Protein AF-A0ABC8TL20-F1 (afdb_monomer)

InterPro domains:
  IPR013566 Mitochondrial Rho GTPase 1/3, EF hand associated, type-1 [PF08355] (21-89)
  IPR027417 P-loop containing nucleoside triphosphate hydrolase [SSF52540] (91-142)
  IPR052266 Mitochondrial Rho GTPase/EF-hand domain-containing protein [PTHR46819] (20-135)

Solvent-accessible surface area (backbone atoms only — not comparable to full-atom values): 9288 Å² total; per-residue (Å²): 105,73,72,54,54,52,53,48,72,66,62,70,76,93,61,89,63,68,56,96,46,66,45,87,70,42,57,74,17,41,28,56,40,98,85,70,46,69,33,75,62,16,50,55,25,49,54,51,50,39,41,71,77,38,51,65,63,40,42,54,53,40,53,72,76,59,55,88,63,65,67,76,75,76,59,82,87,74,79,66,66,71,58,27,63,74,67,74,52,74,96,70,51,67,47,82,44,77,64,84,76,64,89,91,69,47,64,67,50,55,50,34,50,67,42,73,42,78,82,69,94,73,86,73,84,82,87,64,79,47,45,31,24,31,77,42,86,46,97,95,45,90,54,31,38,41,37,41,36,83

pLDDT: mean 78.32, std 16.37, range [30.52, 91.5]

Mean predicted aligned error: 8.99 Å

Organism: NCBI:txid185542

Nearest PDB structures (foldseek):
  4phg-assembly1_A  TM=8.791E-01  e=4.937E-02  Saccharomyces cerevisiae S288C
  3bfk-assembly2_B  TM=8.638E-01  e=4.330E-02  Plasmodium falciparum 3D7
  3e5h-assembly1_A  TM=8.795E-01  e=7.815E-02  Homo sapiens
  8p3h-assembly1_B  TM=6.262E-01  e=1.237E-01  Homo sapiens
  7opr-assembly1_B  TM=6.535E-01  e=4.906E-01  Homo sapiens

Secondary structure (DSSP, 8-state):
-HHHHHHHHTSSSSS----TTSSTTTTTTS-B-TTSSBPHHHHHHHHHHHHHH-HHHHHHHHHHTT--S-GGGS--PPPPHHHHHHHT----SEEEEE----TTSSHHHHHHHHTTPPP-SS-----S--EEEEEEEETTEEEEEEEEE-

Sequence (150 aa):
MACECFSSVFFIDGDLLLLPWSEAPYKDAAEKTALGGLSLNGFLSEWTLMTLLDPIHSVENLIYIGYAGDPSSAIRVTRRRRLDRKKRQSDRNVFHCFVFGPKEAGKSALLNSFIGRPFSDVYDSTTEDRYTVNVVDQPGVSALWTLITW

Foldseek 3Di:
DVLVVVVVVCVPDPDDPPDPQVDPPRVPAAAADPVRHADPQRVVQSLVVCCVPPVPVSLVVCVVVPVPDDSVVVDDDADDPVVCVVVVHGPDQEEEEEDDDDPPPCPVVVLCVQNPHDDDPDDDDCPDKYWYWGWDDDVPDDTRIYIYID

Radius of gyration: 16.99 Å; Cα contacts (8 Å, |Δi|>4): 160; chains: 1; bounding box: 43×39×47 Å

Structure (mmCIF, N/CA/C/O backbone):
data_AF-A0ABC8TL20-F1
#
_entry.id   AF-A0ABC8TL20-F1
#
loop_
_atom_site.group_PDB
_atom_site.id
_atom_site.type_symbol
_atom_site.label_atom_id
_atom_site.label_alt_id
_atom_site.label_comp_id
_atom_site.label_asym_id
_atom_site.label_entity_id
_atom_site.label_seq_id
_atom_site.pdbx_PDB_ins_code
_atom_site.Cartn_x
_atom_site.Cartn_y
_atom_site.Cartn_z
_atom_site.occupancy
_atom_site.B_iso_or_equiv
_atom_site.auth_seq_id
_atom_site.auth_comp_id
_atom_site.auth_asym_id
_atom_site.auth_atom_id
_atom_site.pdbx_PDB_model_num
ATOM 1 N N . MET A 1 1 ? 16.503 4.717 13.998 1.00 30.52 1 MET A N 1
ATOM 2 C CA . MET A 1 1 ? 16.087 4.280 15.349 1.00 30.52 1 MET A CA 1
ATOM 3 C C . MET A 1 1 ? 14.790 3.466 15.366 1.00 30.52 1 MET A C 1
ATOM 5 O O . MET A 1 1 ? 14.896 2.283 15.629 1.00 30.52 1 MET A O 1
ATOM 9 N N . ALA A 1 2 ? 13.595 3.985 15.031 1.00 30.59 2 ALA A N 1
ATOM 10 C CA . ALA A 1 2 ? 12.373 3.150 15.032 1.00 30.59 2 ALA A CA 1
ATOM 11 C C . ALA A 1 2 ? 12.395 2.016 13.977 1.00 30.59 2 ALA A C 1
ATOM 13 O O . ALA A 1 2 ? 12.134 0.870 14.321 1.00 30.59 2 ALA A O 1
ATOM 14 N N . CYS A 1 3 ? 12.801 2.298 12.729 1.00 36.44 3 CYS A N 1
ATOM 15 C CA . CYS A 1 3 ? 12.969 1.264 11.691 1.00 36.44 3 CYS A CA 1
ATOM 16 C C . CYS A 1 3 ? 14.031 0.207 12.049 1.00 36.44 3 CYS A C 1
ATOM 18 O O . CYS A 1 3 ? 13.870 -0.960 11.713 1.00 36.44 3 CYS A O 1
ATOM 20 N N . GLU A 1 4 ? 15.093 0.601 12.757 1.00 34.00 4 GLU A N 1
ATOM 21 C CA . GLU A 1 4 ? 16.157 -0.318 13.188 1.00 34.00 4 GLU A CA 1
ATOM 22 C C . GLU A 1 4 ? 15.706 -1.188 14.364 1.00 34.00 4 GLU A C 1
ATOM 24 O O . GLU A 1 4 ? 15.924 -2.392 14.318 1.00 34.00 4 GLU A O 1
ATOM 29 N N . CYS A 1 5 ? 15.000 -0.626 15.356 1.00 38.41 5 CYS A N 1
ATOM 30 C CA . CYS A 1 5 ? 14.407 -1.410 16.444 1.00 38.41 5 CYS A CA 1
ATOM 31 C C . CYS A 1 5 ? 13.386 -2.433 15.925 1.00 38.41 5 CYS A C 1
ATOM 33 O O . CYS A 1 5 ? 13.343 -3.548 16.432 1.00 38.41 5 CYS A O 1
ATOM 35 N N . PHE A 1 6 ? 12.598 -2.094 14.897 1.00 42.84 6 PHE A N 1
ATOM 36 C CA . PHE A 1 6 ? 11.698 -3.057 14.255 1.00 42.84 6 PHE A CA 1
ATOM 37 C C . PHE A 1 6 ? 12.465 -4.141 13.500 1.00 42.84 6 PHE A C 1
ATOM 39 O O . PHE A 1 6 ? 12.121 -5.311 13.630 1.00 42.84 6 PHE A O 1
ATOM 46 N N . SER A 1 7 ? 13.548 -3.788 12.796 1.00 42.66 7 SER A N 1
ATOM 47 C CA . SER A 1 7 ? 14.446 -4.793 12.219 1.00 42.66 7 SER A CA 1
ATOM 48 C C . SER A 1 7 ? 14.972 -5.744 13.288 1.00 42.66 7 SER A C 1
ATOM 50 O O . SER A 1 7 ? 15.073 -6.924 12.998 1.00 42.66 7 SER A O 1
ATOM 52 N N . SER A 1 8 ? 15.271 -5.261 14.501 1.00 39.62 8 SER A N 1
ATOM 53 C CA . SER A 1 8 ? 15.724 -6.090 15.624 1.00 39.62 8 SER A CA 1
ATOM 54 C C . SER A 1 8 ? 14.627 -7.004 16.174 1.00 39.62 8 SER A C 1
ATOM 56 O O . SER A 1 8 ? 14.911 -8.162 16.427 1.00 39.62 8 SER A O 1
ATOM 58 N N . VAL A 1 9 ? 13.379 -6.543 16.314 1.00 44.38 9 VAL A N 1
ATOM 59 C CA . VAL A 1 9 ? 12.258 -7.380 16.806 1.00 44.38 9 VAL A CA 1
ATOM 60 C C . VAL A 1 9 ? 11.975 -8.570 15.877 1.00 44.38 9 VAL A C 1
ATOM 62 O O . VAL A 1 9 ? 11.607 -9.636 16.353 1.00 44.38 9 VAL A O 1
ATOM 65 N N . PHE A 1 10 ? 12.221 -8.421 14.572 1.00 45.84 10 PHE A N 1
ATOM 66 C CA . PHE A 1 10 ? 12.112 -9.502 13.584 1.00 45.84 10 PHE A CA 1
ATOM 67 C C . PHE A 1 10 ? 13.432 -10.273 13.339 1.00 45.84 10 PHE A C 1
ATOM 69 O O . PHE A 1 10 ? 13.463 -11.151 12.483 1.00 45.84 10 PHE A O 1
ATOM 76 N N . PHE A 1 11 ? 14.521 -9.956 14.056 1.00 38.56 11 PHE A N 1
ATOM 77 C CA . PHE A 1 11 ? 15.843 -10.607 13.934 1.00 38.56 11 PHE A CA 1
ATOM 78 C C . PHE A 1 11 ? 16.265 -11.417 15.169 1.00 38.56 11 PHE A C 1
ATOM 80 O O . PHE A 1 11 ? 17.399 -11.898 15.229 1.00 38.56 11 PHE A O 1
ATOM 87 N N . ILE A 1 12 ? 15.405 -11.533 16.179 1.00 38.44 12 ILE A N 1
ATOM 88 C CA . ILE A 1 12 ? 15.747 -12.201 17.435 1.00 38.44 12 ILE A CA 1
ATOM 89 C C . ILE A 1 12 ? 15.398 -13.691 17.291 1.00 38.44 12 ILE A C 1
ATOM 91 O O . ILE A 1 12 ? 14.249 -14.039 17.050 1.00 38.44 12 ILE A O 1
ATOM 95 N N . ASP A 1 13 ? 16.426 -14.532 17.433 1.00 35.38 13 ASP A N 1
ATOM 96 C CA . ASP A 1 13 ? 16.375 -15.982 17.690 1.00 35.38 13 ASP A CA 1
ATOM 97 C C . ASP A 1 13 ? 16.446 -16.991 16.534 1.00 35.38 13 ASP A C 1
ATOM 99 O O . ASP A 1 13 ? 16.004 -18.118 16.702 1.00 35.38 13 ASP A O 1
ATOM 103 N N . GLY A 1 14 ? 17.113 -16.685 15.413 1.00 42.84 14 GLY A N 1
ATOM 104 C CA . GLY A 1 14 ? 17.691 -17.725 14.531 1.00 42.84 14 GLY A CA 1
ATOM 105 C C . GLY A 1 14 ? 16.715 -18.692 13.833 1.00 42.84 14 GLY A C 1
ATOM 106 O O . GLY A 1 14 ? 17.149 -19.471 12.987 1.00 42.84 14 GLY A O 1
ATOM 107 N N . ASP A 1 15 ? 15.422 -18.588 14.118 1.00 41.25 15 ASP A N 1
ATOM 108 C CA . ASP A 1 15 ? 14.321 -19.246 13.442 1.00 41.25 15 ASP A CA 1
ATOM 109 C C . ASP A 1 15 ? 13.646 -18.222 12.524 1.00 41.25 15 ASP A C 1
ATOM 111 O O . ASP A 1 15 ? 13.320 -17.104 12.923 1.00 41.25 15 ASP A O 1
ATOM 115 N N . LEU A 1 16 ? 13.476 -18.603 11.258 1.00 43.72 16 LEU A N 1
ATOM 116 C CA . LEU A 1 16 ? 12.815 -17.836 10.202 1.00 43.72 16 LEU A CA 1
ATOM 117 C C . LEU A 1 16 ? 11.360 -17.502 10.574 1.00 43.72 16 LEU A C 1
ATOM 119 O O . LEU A 1 16 ? 10.417 -18.117 10.079 1.00 43.72 16 LEU A O 1
ATOM 123 N N . LEU A 1 17 ? 11.152 -16.462 11.372 1.00 46.19 17 LEU A N 1
ATOM 124 C CA . LEU A 1 17 ? 9.934 -15.676 11.278 1.00 46.19 17 LEU A CA 1
ATOM 125 C C . LEU A 1 17 ? 10.101 -14.775 10.064 1.00 46.19 17 LEU A C 1
ATOM 127 O O . LEU A 1 17 ? 10.618 -13.662 10.135 1.00 46.19 17 LEU A O 1
ATOM 131 N N . LEU A 1 18 ? 9.730 -15.345 8.917 1.00 53.00 18 LEU A N 1
ATOM 132 C CA . LEU A 1 18 ? 9.548 -14.636 7.662 1.00 53.00 18 LEU A CA 1
ATOM 133 C C . LEU A 1 18 ? 8.844 -13.316 7.973 1.00 53.00 18 LEU A C 1
ATOM 135 O O . LEU A 1 18 ? 7.700 -13.316 8.425 1.00 53.00 18 LEU A O 1
ATOM 139 N N . LEU A 1 19 ? 9.540 -12.196 7.753 1.00 65.50 19 LEU A N 1
ATOM 140 C CA . LEU A 1 19 ? 8.915 -10.878 7.720 1.00 65.50 19 LEU A CA 1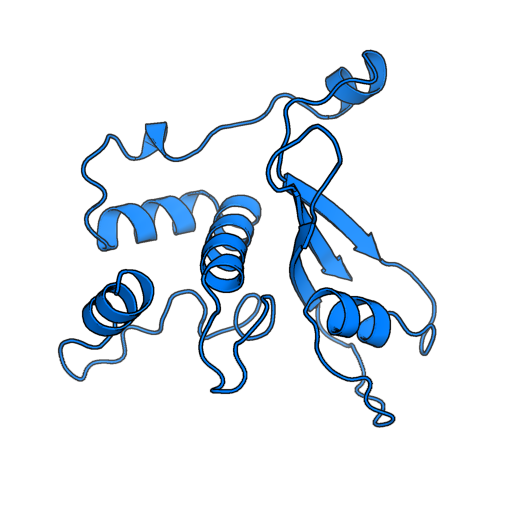
ATOM 141 C C . LEU A 1 19 ? 7.590 -11.020 6.955 1.00 65.50 19 LEU A C 1
ATOM 143 O O . LEU A 1 19 ? 7.609 -11.645 5.884 1.00 65.50 19 LEU A O 1
ATOM 147 N N . PRO A 1 20 ? 6.470 -10.448 7.436 1.00 80.19 20 PRO A N 1
ATOM 148 C CA . PRO A 1 20 ? 5.167 -10.607 6.779 1.00 80.19 20 PRO A CA 1
ATOM 149 C C . PRO A 1 20 ? 5.192 -10.156 5.308 1.00 80.19 20 PRO A C 1
ATOM 151 O O . PRO A 1 20 ? 4.327 -10.519 4.519 1.00 80.19 20 PRO A O 1
ATOM 154 N N . TRP A 1 21 ? 6.229 -9.404 4.927 1.00 86.69 21 TRP A N 1
ATOM 155 C CA . TRP A 1 21 ? 6.453 -8.849 3.599 1.00 86.69 21 TRP A CA 1
ATOM 156 C C . TRP A 1 21 ? 7.597 -9.501 2.805 1.00 86.69 21 TRP A C 1
ATOM 158 O O . TRP A 1 21 ? 8.107 -8.912 1.855 1.00 86.69 21 TRP A O 1
ATOM 168 N N . SER A 1 22 ? 8.058 -10.685 3.207 1.00 82.19 22 SER A N 1
ATOM 169 C CA . SER A 1 22 ? 9.149 -11.402 2.523 1.00 82.19 22 SER A CA 1
ATOM 170 C C . SER A 1 22 ? 8.733 -12.012 1.181 1.00 82.19 22 SER A C 1
ATOM 172 O O . SER A 1 22 ? 9.570 -12.157 0.288 1.00 82.19 22 SER A O 1
ATOM 174 N N . GLU A 1 23 ? 7.442 -12.297 1.019 1.00 84.62 23 GLU A N 1
ATOM 175 C CA . GLU A 1 23 ? 6.863 -12.932 -0.163 1.00 84.62 23 GLU A CA 1
ATOM 176 C C . GLU A 1 23 ? 5.947 -11.984 -0.948 1.00 84.62 23 GLU A C 1
ATOM 178 O O . GLU A 1 23 ? 5.603 -10.881 -0.504 1.00 84.62 23 GLU A O 1
ATOM 183 N N . ALA A 1 24 ? 5.562 -12.404 -2.156 1.00 82.62 24 ALA A N 1
ATOM 184 C CA . ALA A 1 24 ? 4.523 -11.720 -2.919 1.00 82.62 24 ALA A CA 1
ATOM 185 C C . ALA A 1 24 ? 3.207 -11.691 -2.109 1.00 82.62 24 ALA A C 1
ATOM 187 O O . ALA A 1 24 ? 2.876 -12.678 -1.451 1.00 82.62 24 ALA A O 1
ATOM 188 N N . PRO A 1 25 ? 2.439 -10.588 -2.143 1.00 86.75 25 PRO A N 1
ATOM 189 C CA . PRO A 1 25 ? 2.584 -9.425 -3.025 1.00 86.75 25 PRO A CA 1
ATOM 190 C C . PRO A 1 25 ? 3.537 -8.321 -2.527 1.00 86.75 25 PRO A C 1
ATOM 192 O O . PRO A 1 25 ? 3.721 -7.336 -3.234 1.00 86.75 25 PRO A O 1
ATOM 195 N N . TYR A 1 26 ? 4.136 -8.453 -1.343 1.00 87.31 26 TYR A N 1
ATOM 196 C CA . TYR A 1 26 ? 4.795 -7.351 -0.628 1.00 87.31 26 TYR A CA 1
ATOM 197 C C . TYR A 1 26 ? 6.270 -7.162 -0.976 1.00 87.31 26 TYR A C 1
ATOM 199 O O . TYR A 1 26 ? 6.749 -6.036 -1.048 1.00 87.31 26 TYR A O 1
ATOM 207 N N . LYS A 1 27 ? 6.994 -8.259 -1.234 1.00 86.06 27 LYS A N 1
ATOM 208 C CA . LYS A 1 27 ? 8.459 -8.289 -1.407 1.00 86.06 27 LYS A CA 1
ATOM 209 C C . LYS A 1 27 ? 9.031 -7.129 -2.220 1.00 86.06 27 LYS A C 1
ATOM 211 O O . LYS A 1 27 ? 10.106 -6.620 -1.897 1.00 86.06 27 LYS A O 1
ATOM 216 N N . ASP A 1 28 ? 8.322 -6.719 -3.268 1.00 87.88 28 ASP A N 1
ATOM 217 C CA . ASP A 1 28 ? 8.730 -5.669 -4.192 1.00 87.88 28 ASP A CA 1
ATOM 218 C C . ASP A 1 28 ? 7.679 -4.565 -4.380 1.00 87.88 28 ASP A C 1
ATOM 220 O O . ASP A 1 28 ? 7.761 -3.832 -5.371 1.00 87.88 28 ASP A O 1
ATOM 224 N N . ALA A 1 29 ? 6.750 -4.396 -3.439 1.00 90.38 29 ALA A N 1
ATOM 225 C CA . ALA A 1 29 ? 5.659 -3.435 -3.564 1.00 90.38 29 ALA A CA 1
ATOM 226 C C . ALA A 1 29 ? 6.025 -2.013 -3.130 1.00 90.38 29 ALA A C 1
ATOM 228 O O . ALA A 1 29 ? 5.546 -1.056 -3.742 1.00 90.38 29 ALA A O 1
ATOM 229 N N . ALA A 1 30 ? 6.872 -1.847 -2.117 1.00 91.12 30 ALA A N 1
ATOM 230 C CA . ALA A 1 30 ? 7.228 -0.529 -1.604 1.00 91.12 30 ALA A CA 1
ATOM 231 C C . ALA A 1 30 ? 8.593 0.011 -2.076 1.00 91.12 30 ALA A C 1
ATOM 233 O O . ALA A 1 30 ? 9.453 -0.694 -2.625 1.00 91.12 30 ALA A O 1
ATOM 234 N N . GLU A 1 31 ? 8.786 1.308 -1.822 1.00 89.25 31 GLU A N 1
ATOM 235 C CA . GLU A 1 31 ? 10.068 1.999 -1.950 1.00 89.25 31 GLU A CA 1
ATOM 236 C C . GLU A 1 31 ? 11.115 1.403 -0.989 1.00 89.25 31 GLU A C 1
ATOM 238 O O . GLU A 1 31 ? 10.871 1.199 0.206 1.00 89.25 31 GLU A O 1
ATOM 243 N N . LYS A 1 32 ? 12.321 1.169 -1.515 1.00 87.25 32 LYS A N 1
ATOM 244 C CA . LYS A 1 32 ? 13.488 0.714 -0.754 1.00 87.25 32 LYS A CA 1
ATOM 245 C C . LYS A 1 32 ? 14.581 1.780 -0.802 1.00 87.25 32 LYS A C 1
ATOM 247 O O . L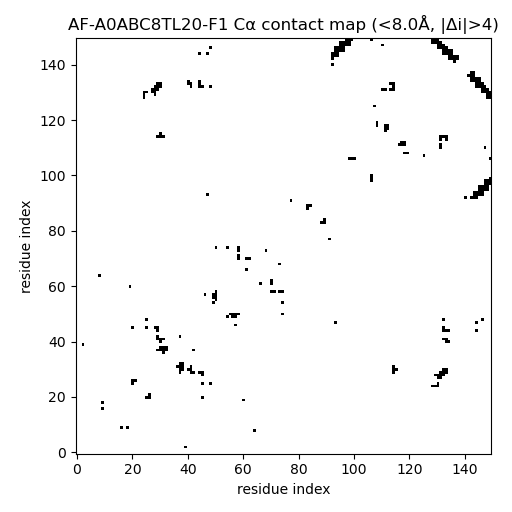YS A 1 32 ? 14.738 2.494 -1.787 1.00 87.25 32 LYS A O 1
ATOM 252 N N . THR A 1 33 ? 15.353 1.867 0.270 1.00 85.69 33 THR A N 1
ATOM 253 C CA . THR A 1 33 ? 16.558 2.698 0.357 1.00 85.69 33 THR A CA 1
ATOM 254 C C . THR A 1 33 ? 17.669 2.161 -0.552 1.00 85.69 33 THR A C 1
ATOM 256 O O . THR A 1 33 ? 17.638 1.007 -0.978 1.00 85.69 33 THR A O 1
ATOM 259 N N . ALA A 1 34 ? 18.710 2.967 -0.786 1.00 83.00 34 ALA A N 1
ATOM 260 C CA . ALA A 1 34 ? 19.886 2.559 -1.564 1.00 83.00 34 ALA A CA 1
ATOM 261 C C . ALA A 1 34 ? 20.621 1.326 -0.994 1.00 83.00 34 ALA A C 1
ATOM 263 O O . ALA A 1 34 ? 21.335 0.646 -1.723 1.00 83.00 34 ALA A O 1
ATOM 264 N N . LEU A 1 35 ? 20.434 1.026 0.297 1.00 83.19 35 LEU A N 1
ATOM 265 C CA . LEU A 1 35 ? 21.000 -0.149 0.968 1.00 83.19 35 LEU A CA 1
ATOM 266 C C . LEU A 1 35 ? 20.098 -1.394 0.861 1.00 83.19 35 LEU A C 1
ATOM 268 O O . LEU A 1 35 ? 20.410 -2.429 1.440 1.00 83.19 35 LEU A O 1
ATOM 272 N N . GLY A 1 36 ? 18.964 -1.301 0.160 1.00 80.94 36 GLY A N 1
ATOM 273 C CA . GLY A 1 36 ? 18.016 -2.401 -0.039 1.00 80.94 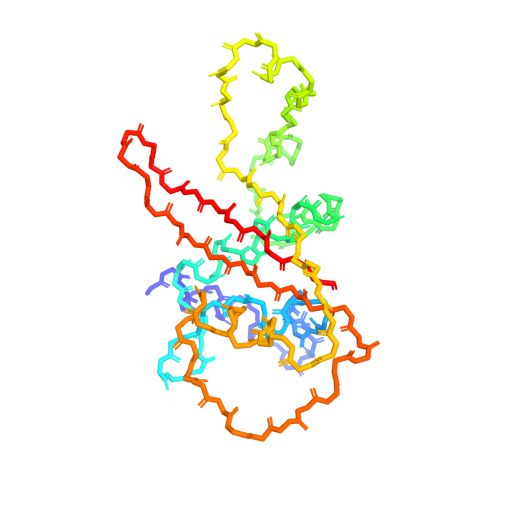36 GLY A CA 1
ATOM 274 C C . GLY A 1 36 ? 17.003 -2.605 1.094 1.00 80.94 36 GLY A C 1
ATOM 275 O O . GLY A 1 36 ? 16.072 -3.389 0.929 1.00 80.94 36 GLY A O 1
ATOM 276 N N . GLY A 1 37 ? 17.130 -1.887 2.216 1.00 83.31 37 GLY A N 1
ATOM 277 C CA . GLY A 1 37 ? 16.143 -1.892 3.305 1.00 83.31 37 GLY A CA 1
ATOM 278 C C . GLY A 1 37 ? 14.929 -1.002 3.016 1.00 83.31 37 GLY A C 1
ATOM 279 O O . GLY A 1 37 ? 15.029 -0.069 2.218 1.00 83.31 37 GLY A O 1
ATOM 280 N N . LEU A 1 38 ? 13.797 -1.247 3.683 1.00 85.12 38 LEU A N 1
ATOM 281 C CA . LEU A 1 38 ? 12.593 -0.412 3.563 1.00 85.12 38 LEU A CA 1
ATOM 282 C C . LEU A 1 38 ? 12.845 1.013 4.082 1.00 85.12 38 LEU A C 1
ATOM 284 O O . LEU A 1 38 ? 13.413 1.198 5.160 1.00 85.12 38 LEU A O 1
ATOM 288 N N . SER A 1 39 ? 12.399 2.026 3.330 1.00 88.00 39 SER A N 1
ATOM 289 C CA . SER A 1 39 ? 12.322 3.399 3.849 1.00 88.00 39 SER A CA 1
ATOM 290 C C . SER A 1 39 ? 11.206 3.495 4.905 1.00 88.00 39 SER A C 1
ATOM 292 O O . SER A 1 39 ? 10.370 2.598 5.009 1.00 88.00 39 SER A O 1
ATOM 294 N N . LEU A 1 40 ? 11.143 4.574 5.697 1.00 86.69 40 LEU A N 1
ATOM 295 C CA . LEU A 1 40 ? 10.011 4.783 6.619 1.00 86.69 40 LEU A CA 1
ATOM 296 C C . LEU A 1 40 ? 8.674 4.815 5.859 1.00 86.69 40 LEU A C 1
ATOM 298 O O . LEU A 1 40 ? 7.696 4.204 6.286 1.00 86.69 40 LEU A O 1
ATOM 302 N N . ASN A 1 41 ? 8.651 5.493 4.709 1.00 87.31 41 ASN A N 1
ATOM 303 C CA . ASN A 1 41 ? 7.490 5.515 3.827 1.00 87.31 41 ASN A CA 1
ATOM 304 C C . ASN A 1 41 ? 7.216 4.129 3.247 1.00 87.31 41 ASN A C 1
ATOM 306 O O . ASN A 1 41 ? 6.062 3.718 3.195 1.00 87.31 41 ASN A O 1
ATOM 310 N N . GLY A 1 42 ? 8.252 3.379 2.872 1.00 89.25 42 GLY A N 1
ATOM 311 C CA . GLY A 1 42 ? 8.100 2.008 2.407 1.00 89.25 42 GLY A CA 1
ATOM 312 C C . GLY A 1 42 ? 7.483 1.101 3.472 1.00 89.25 42 GLY A C 1
ATOM 313 O O . GLY A 1 42 ? 6.509 0.411 3.207 1.00 89.25 42 GLY A O 1
ATOM 314 N N . PHE A 1 43 ? 7.953 1.187 4.715 1.00 88.56 43 PHE A N 1
ATOM 315 C CA . PHE A 1 43 ? 7.402 0.445 5.851 1.00 88.56 43 PHE A CA 1
ATOM 316 C C . PHE A 1 43 ? 5.916 0.749 6.093 1.00 88.56 43 PHE A C 1
ATOM 318 O O . PHE A 1 43 ? 5.099 -0.160 6.222 1.00 88.56 43 PHE A O 1
ATOM 325 N N . LEU A 1 44 ? 5.541 2.030 6.125 1.00 89.19 44 LEU A N 1
ATOM 326 C CA . LEU A 1 44 ? 4.141 2.439 6.282 1.00 89.19 44 LEU A CA 1
ATOM 327 C C . LEU A 1 44 ? 3.284 2.055 5.062 1.00 89.19 44 LEU A C 1
ATOM 329 O O . LEU A 1 44 ? 2.101 1.733 5.214 1.00 89.19 44 LEU A O 1
ATOM 333 N N . SER A 1 45 ? 3.881 2.050 3.868 1.00 90.12 45 SER A N 1
ATOM 334 C CA . SER A 1 45 ? 3.241 1.582 2.637 1.00 90.12 45 SER A CA 1
ATOM 335 C C . SER A 1 45 ? 2.899 0.099 2.723 1.00 90.12 45 SER A C 1
ATOM 337 O O . SER A 1 45 ? 1.769 -0.265 2.409 1.00 90.12 45 SER A O 1
ATOM 339 N N . GLU A 1 46 ? 3.821 -0.744 3.192 1.00 90.56 46 GLU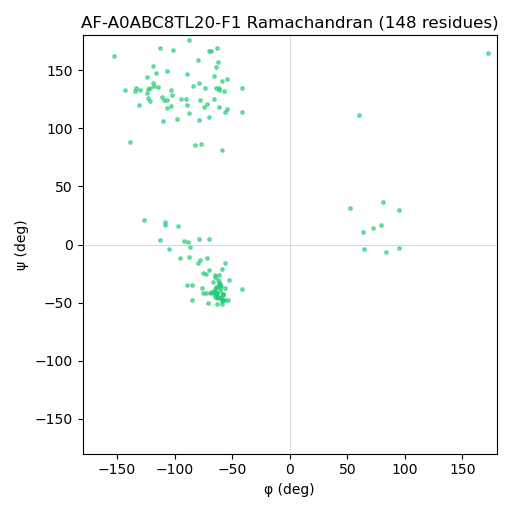 A N 1
ATOM 340 C CA . GLU A 1 46 ? 3.590 -2.188 3.337 1.00 90.56 46 GLU A CA 1
ATOM 341 C C . GLU A 1 46 ? 2.496 -2.497 4.366 1.00 90.56 46 GLU A C 1
ATOM 343 O O . GLU A 1 46 ? 1.591 -3.288 4.096 1.00 90.56 46 GLU A O 1
ATOM 348 N N . TRP A 1 47 ? 2.483 -1.803 5.511 1.00 90.56 47 TRP A N 1
ATOM 349 C CA . TRP A 1 47 ? 1.367 -1.896 6.465 1.00 90.56 47 TRP A CA 1
ATOM 350 C C . TRP A 1 47 ? 0.032 -1.504 5.835 1.00 90.56 47 TRP A C 1
ATOM 352 O O . TRP A 1 47 ? -0.985 -2.172 6.043 1.00 90.56 47 TRP A O 1
ATOM 362 N N . THR A 1 48 ? 0.028 -0.425 5.053 1.00 90.75 48 THR A N 1
ATOM 363 C CA . THR A 1 48 ? -1.172 0.052 4.361 1.00 90.75 48 THR A CA 1
ATOM 364 C C . THR A 1 48 ? -1.649 -0.957 3.320 1.00 90.75 48 THR A C 1
ATOM 366 O O . THR A 1 48 ? -2.851 -1.208 3.220 1.00 90.75 48 THR A O 1
ATOM 369 N N . LEU A 1 49 ? -0.721 -1.556 2.572 1.00 90.50 49 LEU A N 1
ATOM 370 C CA . LEU A 1 49 ? -0.998 -2.590 1.583 1.00 90.50 49 LEU A CA 1
ATOM 371 C C . LEU A 1 49 ? -1.592 -3.836 2.243 1.00 90.50 49 LEU A C 1
ATOM 373 O O . LEU A 1 49 ? -2.667 -4.277 1.841 1.00 90.50 49 LEU A O 1
ATOM 377 N N . MET A 1 50 ? -0.950 -4.344 3.294 1.00 90.81 50 MET A N 1
ATOM 378 C CA . MET A 1 50 ? -1.433 -5.499 4.052 1.00 90.81 50 MET A CA 1
ATOM 379 C C . MET A 1 50 ? -2.827 -5.241 4.628 1.00 90.81 50 MET A C 1
ATOM 381 O O . MET A 1 50 ? -3.726 -6.042 4.415 1.00 90.81 50 MET A O 1
ATOM 385 N N . THR A 1 51 ? -3.057 -4.082 5.252 1.00 90.56 51 THR A N 1
ATOM 386 C CA . THR A 1 51 ? -4.380 -3.711 5.793 1.00 90.56 51 THR A CA 1
ATOM 387 C C . THR A 1 51 ? -5.460 -3.642 4.708 1.00 90.56 51 THR A C 1
ATOM 389 O O . THR A 1 51 ? -6.629 -3.934 4.966 1.00 90.56 51 THR A O 1
ATOM 392 N N . LEU A 1 52 ? -5.094 -3.209 3.499 1.00 88.12 52 LEU A N 1
ATOM 393 C CA . LEU A 1 52 ? -6.026 -3.067 2.384 1.00 88.12 52 LEU A CA 1
ATOM 394 C C . LEU A 1 52 ? -6.394 -4.417 1.750 1.00 88.12 52 LEU A C 1
ATOM 396 O O . LEU A 1 52 ? -7.542 -4.576 1.333 1.00 88.12 52 LEU A O 1
ATOM 400 N N . LEU A 1 53 ? -5.442 -5.349 1.659 1.00 88.81 53 LEU A N 1
ATOM 401 C CA . LEU A 1 53 ? -5.646 -6.674 1.064 1.00 88.81 53 LEU A CA 1
ATOM 402 C C . LEU A 1 53 ? -6.220 -7.677 2.067 1.00 88.81 53 LEU A C 1
ATOM 404 O O . LEU A 1 53 ? -7.205 -8.345 1.759 1.00 88.81 53 LEU A O 1
ATOM 408 N N . ASP A 1 54 ? -5.633 -7.746 3.259 1.00 89.44 54 ASP A N 1
ATOM 409 C CA . ASP A 1 54 ? -6.029 -8.648 4.335 1.00 89.44 54 ASP A CA 1
ATOM 410 C C . ASP A 1 54 ? -5.988 -7.927 5.698 1.00 89.44 54 ASP A C 1
ATOM 412 O O . ASP A 1 54 ? -4.979 -7.941 6.418 1.00 89.44 54 ASP A O 1
ATOM 416 N N . PRO A 1 55 ? -7.098 -7.275 6.090 1.00 88.69 55 PRO A N 1
ATOM 417 C CA . PRO A 1 55 ? -7.166 -6.578 7.365 1.00 88.69 55 PRO A CA 1
ATOM 418 C C . PRO A 1 55 ? -7.052 -7.528 8.563 1.00 88.69 55 PRO A C 1
ATOM 420 O O . PRO A 1 55 ? -6.604 -7.085 9.615 1.00 88.69 55 PRO A O 1
ATOM 423 N N . ILE A 1 56 ? -7.429 -8.806 8.437 1.00 89.75 56 ILE A N 1
ATOM 424 C CA . ILE A 1 56 ? -7.325 -9.769 9.542 1.00 89.75 56 ILE A CA 1
ATOM 425 C C . ILE A 1 56 ? -5.858 -10.096 9.787 1.00 89.75 56 ILE A C 1
ATOM 427 O O . ILE A 1 56 ? -5.379 -9.920 10.907 1.00 89.75 56 ILE A O 1
ATOM 431 N N . HIS A 1 57 ? -5.126 -10.442 8.728 1.00 88.81 57 HIS A N 1
ATOM 432 C CA . HIS A 1 57 ? -3.692 -10.694 8.819 1.00 88.81 57 HIS A CA 1
ATOM 433 C C . HIS A 1 57 ? -2.923 -9.467 9.329 1.00 88.81 57 HIS A C 1
ATOM 435 O O . HIS A 1 57 ? -1.982 -9.584 10.116 1.00 88.81 57 HIS A O 1
ATOM 441 N N . SER A 1 58 ? -3.355 -8.259 8.953 1.00 90.06 58 SER A N 1
ATOM 442 C CA . SER A 1 58 ? -2.768 -7.036 9.499 1.00 90.06 58 SER A CA 1
ATOM 443 C C . SER A 1 58 ? -2.972 -6.905 11.010 1.00 90.06 58 SER A C 1
ATOM 445 O O . SER A 1 58 ? -2.046 -6.498 11.708 1.00 90.06 58 SER A O 1
ATOM 447 N N . VAL A 1 59 ? -4.158 -7.229 11.533 1.00 90.75 59 VAL A N 1
ATOM 448 C CA . VAL A 1 59 ? -4.424 -7.191 12.982 1.00 90.75 59 VAL A CA 1
ATOM 449 C C . VAL A 1 59 ? -3.612 -8.249 13.723 1.00 90.75 59 VAL A C 1
ATOM 451 O O . VAL A 1 59 ? -3.053 -7.946 14.774 1.00 90.75 59 VAL A O 1
ATOM 454 N N . GLU A 1 60 ? -3.502 -9.461 13.181 1.00 90.25 60 GLU A N 1
ATOM 455 C CA . GLU A 1 60 ? -2.677 -10.530 13.760 1.00 90.25 60 GLU A CA 1
ATOM 456 C C . GLU A 1 60 ? -1.220 -10.082 13.926 1.00 90.25 60 GLU A C 1
ATOM 458 O O . GLU A 1 60 ? -0.658 -10.194 15.016 1.00 90.25 60 GLU A O 1
ATOM 463 N N . ASN A 1 61 ? -0.638 -9.483 12.882 1.00 88.88 61 ASN A N 1
ATOM 464 C CA . ASN A 1 61 ? 0.719 -8.940 12.937 1.00 88.88 61 ASN A CA 1
ATOM 465 C C . ASN A 1 61 ? 0.848 -7.773 13.930 1.00 88.88 61 ASN A C 1
ATOM 467 O O . ASN A 1 61 ? 1.869 -7.665 14.604 1.00 88.88 61 ASN A O 1
ATOM 471 N N . LEU A 1 62 ? -0.171 -6.913 14.064 1.00 88.50 62 LEU A N 1
ATOM 472 C CA . LEU A 1 62 ? -0.182 -5.841 15.072 1.00 88.50 62 LEU A CA 1
ATOM 473 C C . LEU A 1 62 ? -0.180 -6.397 16.503 1.00 88.50 62 LEU A C 1
ATOM 475 O O . LEU A 1 62 ? 0.531 -5.880 17.365 1.00 88.50 62 LEU A O 1
ATOM 479 N N . ILE A 1 63 ? -0.952 -7.453 16.763 1.00 88.56 63 ILE A N 1
ATOM 480 C CA . ILE A 1 63 ? -0.959 -8.139 18.062 1.00 88.56 63 ILE A CA 1
ATOM 481 C C . ILE A 1 63 ? 0.408 -8.774 18.318 1.00 88.56 63 ILE A C 1
ATOM 483 O O . ILE A 1 63 ? 0.949 -8.632 19.413 1.00 88.56 63 ILE A O 1
ATOM 487 N N . TYR A 1 64 ? 0.986 -9.418 17.301 1.00 86.25 64 TYR A N 1
ATOM 488 C CA . TYR A 1 64 ? 2.287 -10.075 17.392 1.00 86.25 64 TYR A CA 1
ATOM 489 C C . TYR A 1 64 ? 3.408 -9.110 17.811 1.00 86.25 64 TYR A C 1
ATOM 491 O O . TYR A 1 64 ? 4.198 -9.430 18.695 1.00 86.25 64 TYR A O 1
ATOM 499 N N . ILE A 1 65 ? 3.437 -7.893 17.256 1.00 85.50 65 ILE A N 1
ATOM 500 C CA . ILE A 1 65 ? 4.421 -6.857 17.629 1.00 85.50 65 ILE A CA 1
ATOM 501 C C . ILE A 1 65 ? 4.090 -6.127 18.945 1.00 85.50 65 ILE A C 1
ATOM 503 O O . ILE A 1 65 ? 4.774 -5.167 19.302 1.00 85.50 65 ILE A O 1
ATOM 507 N N . GLY A 1 66 ? 3.041 -6.542 19.660 1.00 87.25 66 GLY A N 1
ATOM 508 C CA . GLY A 1 66 ? 2.682 -5.997 20.967 1.00 87.25 66 GLY A CA 1
ATOM 509 C C . GLY A 1 66 ? 1.913 -4.676 20.922 1.00 87.25 66 GLY A C 1
ATOM 510 O O . GLY A 1 66 ? 2.126 -3.817 21.779 1.00 87.25 66 GLY A O 1
ATOM 511 N N . TYR A 1 67 ? 1.020 -4.479 19.944 1.00 86.62 67 TYR A N 1
ATOM 512 C CA . TYR A 1 67 ? 0.116 -3.326 19.938 1.00 86.62 67 TYR A CA 1
ATOM 513 C C . TYR A 1 67 ? -0.684 -3.253 21.250 1.00 86.62 67 TYR A C 1
ATOM 515 O O . TYR A 1 67 ? -1.472 -4.139 21.566 1.00 86.62 67 TYR A O 1
ATOM 523 N N . ALA A 1 68 ? -0.470 -2.185 22.023 1.00 87.62 68 ALA A N 1
ATOM 524 C CA . ALA A 1 68 ? -1.003 -2.053 23.382 1.00 87.62 68 ALA A CA 1
ATOM 525 C C . ALA A 1 68 ? -2.496 -1.674 23.447 1.00 87.62 68 ALA A C 1
ATOM 527 O O . ALA A 1 68 ? -3.096 -1.708 24.521 1.00 87.62 68 ALA A O 1
ATOM 528 N N . GLY A 1 69 ? -3.076 -1.244 22.324 1.00 88.12 69 GLY A N 1
ATOM 529 C CA . GLY A 1 69 ? -4.482 -0.862 22.233 1.00 88.12 69 GLY A CA 1
ATOM 530 C C . GLY A 1 69 ? -5.397 -2.042 21.917 1.00 88.12 69 GLY A C 1
ATOM 531 O O . GLY A 1 69 ? -4.948 -3.148 21.628 1.00 88.12 69 GLY A O 1
ATOM 532 N N . ASP A 1 70 ? -6.703 -1.779 21.905 1.00 88.00 70 ASP A N 1
ATOM 533 C CA . ASP A 1 70 ? -7.657 -2.755 21.389 1.00 88.00 70 ASP A CA 1
ATOM 534 C C . ASP A 1 70 ? -7.434 -2.946 19.873 1.00 88.00 70 ASP A C 1
ATOM 536 O O . ASP A 1 70 ? -7.474 -1.955 19.133 1.00 88.00 70 ASP A O 1
ATOM 540 N N . PRO A 1 71 ? -7.218 -4.175 19.372 1.00 85.88 71 PRO A N 1
ATOM 541 C CA . PRO A 1 71 ? -6.871 -4.391 17.969 1.00 85.88 71 PRO A CA 1
ATOM 542 C C . PRO A 1 71 ? -7.950 -3.905 16.987 1.00 85.88 71 PRO A C 1
ATOM 544 O O . PRO A 1 71 ? -7.628 -3.503 15.868 1.00 85.88 71 PRO A O 1
ATOM 547 N N . SER A 1 72 ? -9.223 -3.850 17.403 1.00 84.62 72 SER A N 1
ATOM 548 C CA . SER A 1 72 ? -10.304 -3.329 16.554 1.00 84.62 72 SER A CA 1
ATOM 549 C C . SER A 1 72 ? -10.215 -1.814 16.335 1.00 84.62 72 SER A C 1
ATOM 551 O O . SER A 1 72 ? -10.708 -1.303 15.330 1.00 84.62 72 SER A O 1
ATOM 553 N N . SER A 1 73 ? -9.531 -1.094 17.230 1.00 87.94 73 SER A N 1
ATOM 554 C CA . SER A 1 73 ? -9.292 0.349 17.111 1.00 87.94 73 SER A CA 1
ATOM 555 C C . SER A 1 73 ? -8.158 0.711 16.147 1.00 87.94 73 SER A C 1
ATOM 557 O O . SER A 1 73 ? -8.076 1.858 15.703 1.00 87.94 73 SER A O 1
ATOM 559 N N . ALA A 1 74 ? -7.313 -0.257 15.775 1.00 86.38 74 ALA A N 1
ATOM 560 C CA . ALA A 1 74 ? -6.191 -0.031 14.868 1.00 86.38 74 ALA A CA 1
ATOM 561 C C . ALA A 1 74 ? -6.625 0.120 13.399 1.00 86.38 74 ALA A C 1
ATOM 563 O O . ALA A 1 74 ? -5.935 0.773 12.614 1.00 86.38 74 ALA A O 1
ATOM 564 N N . ILE A 1 75 ? -7.779 -0.444 13.018 1.00 86.94 75 ILE A N 1
ATOM 565 C CA . ILE A 1 75 ? -8.284 -0.406 11.641 1.00 86.94 75 ILE A CA 1
ATOM 566 C C . ILE A 1 75 ? -9.494 0.515 11.528 1.00 86.94 75 ILE A C 1
ATOM 568 O O . ILE A 1 75 ? -10.533 0.323 12.156 1.00 86.94 75 ILE A O 1
ATOM 572 N N . ARG A 1 76 ? -9.403 1.489 10.617 1.00 87.88 76 ARG A N 1
ATOM 573 C CA . ARG A 1 76 ? -10.515 2.387 10.293 1.00 87.88 76 ARG A CA 1
ATOM 574 C C . ARG A 1 76 ? -11.258 1.932 9.041 1.00 87.88 76 ARG A C 1
ATOM 576 O O . ARG A 1 76 ? -10.805 2.156 7.917 1.00 87.88 76 ARG A O 1
ATOM 583 N N . VAL A 1 77 ? -12.469 1.408 9.219 1.00 86.81 77 VAL A N 1
ATOM 584 C CA . VAL A 1 77 ? -13.364 1.094 8.095 1.00 86.81 77 VAL A CA 1
ATOM 585 C C . VAL A 1 77 ? -13.911 2.386 7.481 1.00 86.81 77 VAL A C 1
ATOM 587 O O . VAL A 1 77 ? -14.574 3.188 8.138 1.00 86.81 77 VAL A O 1
ATOM 590 N N . THR A 1 78 ? -13.646 2.601 6.192 1.00 85.94 78 THR A N 1
ATOM 591 C CA . THR A 1 78 ? -14.120 3.794 5.472 1.00 85.94 78 THR A CA 1
ATOM 592 C C . THR A 1 78 ? -15.497 3.572 4.842 1.00 85.94 78 THR A C 1
ATOM 594 O O . THR A 1 78 ? -15.834 2.479 4.381 1.00 85.94 78 THR A O 1
ATOM 597 N N . ARG A 1 79 ? -16.318 4.631 4.776 1.00 84.94 79 ARG A N 1
ATOM 598 C CA . ARG A 1 79 ? -17.659 4.570 4.161 1.00 84.94 79 ARG A CA 1
ATOM 599 C C . ARG A 1 79 ? -17.589 4.228 2.670 1.00 84.94 79 ARG A C 1
ATOM 601 O O . ARG A 1 79 ? -16.592 4.494 2.007 1.00 84.94 79 ARG A O 1
ATOM 608 N N . ARG A 1 80 ? -18.671 3.690 2.099 1.00 84.00 80 ARG A N 1
ATOM 609 C CA . ARG A 1 80 ? -18.724 3.254 0.687 1.00 84.00 80 ARG A CA 1
ATOM 610 C C . ARG A 1 80 ? -18.394 4.382 -0.309 1.00 84.00 80 ARG A C 1
ATOM 612 O O . ARG A 1 80 ? -19.047 5.425 -0.302 1.00 84.00 80 ARG A O 1
ATOM 619 N N . ARG A 1 81 ? -17.511 4.095 -1.279 1.00 83.44 81 ARG A N 1
ATOM 620 C CA . ARG A 1 81 ? -17.045 5.024 -2.339 1.00 83.44 81 ARG A CA 1
ATOM 621 C C . ARG A 1 81 ? -18.169 5.706 -3.135 1.00 83.44 81 ARG A C 1
ATOM 623 O O . ARG A 1 81 ? -18.001 6.828 -3.604 1.00 83.44 81 ARG A O 1
ATOM 630 N N . ARG A 1 82 ? -19.327 5.052 -3.306 1.00 84.25 82 ARG A N 1
ATOM 631 C CA . ARG A 1 82 ? -20.486 5.625 -4.022 1.00 84.25 82 ARG A CA 1
ATOM 632 C C . ARG A 1 82 ? -21.002 6.909 -3.359 1.00 84.25 82 ARG A C 1
ATOM 634 O O . ARG A 1 82 ? -21.441 7.815 -4.062 1.00 84.25 82 ARG A O 1
ATOM 641 N N . LEU A 1 83 ? -20.930 6.993 -2.030 1.00 84.00 83 LEU A N 1
ATOM 642 C CA . LEU A 1 83 ? -21.352 8.177 -1.279 1.00 84.00 83 LEU A CA 1
ATOM 643 C C . LEU A 1 83 ? -20.364 9.333 -1.466 1.00 84.00 83 LEU A C 1
ATOM 645 O O . LEU A 1 83 ? -20.797 10.457 -1.710 1.00 84.00 83 LEU A O 1
ATOM 649 N N . ASP A 1 84 ? -19.061 9.038 -1.447 1.00 84.56 84 ASP A N 1
ATOM 650 C CA . ASP A 1 84 ? -17.997 10.022 -1.695 1.00 84.56 84 ASP A CA 1
ATOM 651 C C . ASP A 1 84 ? -18.124 10.634 -3.089 1.00 84.56 84 ASP A C 1
ATOM 653 O O . ASP A 1 84 ? -18.117 11.852 -3.247 1.00 84.56 84 ASP A O 1
ATOM 657 N N . ARG A 1 85 ? -18.343 9.792 -4.109 1.00 83.69 85 ARG A N 1
ATOM 658 C CA . ARG A 1 85 ? -18.540 10.241 -5.497 1.00 83.69 85 ARG A CA 1
ATOM 659 C C . ARG A 1 85 ? -19.751 11.160 -5.649 1.00 83.69 85 ARG A C 1
ATOM 661 O O . ARG A 1 85 ? -19.668 12.141 -6.380 1.00 83.69 85 ARG A O 1
ATOM 668 N N . LYS A 1 86 ? -20.857 10.870 -4.952 1.00 87.31 86 LYS A N 1
ATOM 669 C CA . LYS A 1 86 ? -22.057 11.723 -4.974 1.00 87.31 86 LYS A CA 1
ATOM 670 C C . LYS A 1 86 ? -21.784 13.098 -4.356 1.00 87.31 86 LYS A C 1
ATOM 672 O O . LYS A 1 86 ? -22.294 14.091 -4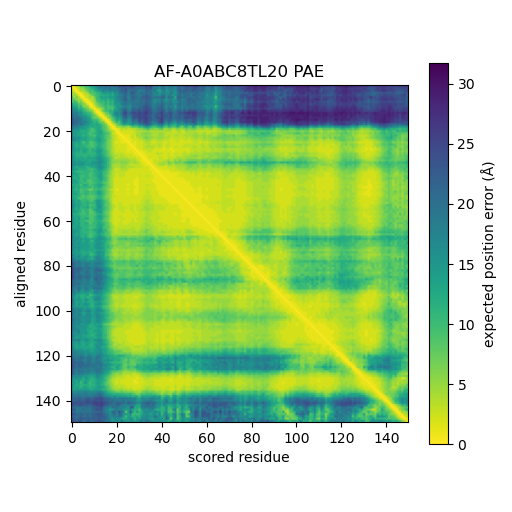.860 1.00 87.31 86 LYS A O 1
ATOM 677 N N . LYS A 1 87 ? -20.990 13.148 -3.283 1.00 88.06 87 LYS A N 1
ATOM 678 C CA . LYS A 1 87 ? -20.636 14.387 -2.572 1.00 88.06 87 LYS A CA 1
ATOM 679 C C . LYS A 1 87 ? -19.410 15.109 -3.145 1.00 88.06 87 LYS A C 1
ATOM 681 O O . LYS A 1 87 ? -19.154 16.234 -2.743 1.00 88.06 87 LYS A O 1
ATOM 686 N N . ARG A 1 88 ? -18.661 14.474 -4.057 1.00 82.38 88 ARG A N 1
ATOM 687 C CA . ARG A 1 88 ? -17.349 14.931 -4.560 1.00 82.38 88 ARG A CA 1
ATOM 688 C C . ARG A 1 88 ? -16.345 15.239 -3.438 1.00 82.38 88 ARG A C 1
ATOM 690 O O . ARG A 1 88 ? -15.486 16.095 -3.592 1.00 82.38 88 ARG A O 1
ATOM 697 N N . GLN A 1 89 ? -16.453 14.521 -2.323 1.00 81.88 89 GLN A N 1
ATOM 698 C CA . GLN A 1 89 ? -15.614 14.694 -1.139 1.00 81.88 89 GLN A CA 1
ATOM 699 C C . GLN A 1 89 ? -15.328 13.327 -0.520 1.00 81.88 89 GLN A C 1
ATOM 701 O O . GLN A 1 89 ? -16.245 12.518 -0.344 1.00 81.88 89 GLN A O 1
ATOM 706 N N . SER A 1 90 ? -14.063 13.074 -0.195 1.00 81.88 90 SER A N 1
ATOM 707 C CA . SER A 1 90 ? -13.582 11.820 0.380 1.00 81.88 90 SER A CA 1
ATOM 708 C C . SER A 1 90 ? -12.651 12.118 1.548 1.00 81.88 90 SER A C 1
ATOM 710 O O . SER A 1 90 ? -11.715 12.888 1.385 1.00 81.88 90 SER A O 1
ATOM 712 N N . ASP A 1 91 ? -12.869 11.437 2.672 1.00 82.00 91 ASP A N 1
ATOM 713 C CA . ASP A 1 91 ? -12.000 11.496 3.861 1.00 82.00 91 ASP A CA 1
ATOM 714 C C . ASP A 1 91 ? -10.999 10.314 3.890 1.00 82.00 91 ASP A C 1
ATOM 716 O O . ASP A 1 91 ? -10.458 9.936 4.935 1.00 82.00 91 ASP A O 1
ATOM 720 N N . ARG A 1 92 ? -10.837 9.637 2.741 1.00 83.00 92 ARG A N 1
ATOM 721 C CA . ARG A 1 92 ? -9.926 8.501 2.549 1.00 83.00 92 ARG A CA 1
ATOM 722 C C . ARG A 1 92 ? -8.521 9.002 2.232 1.00 83.00 92 ARG A C 1
ATOM 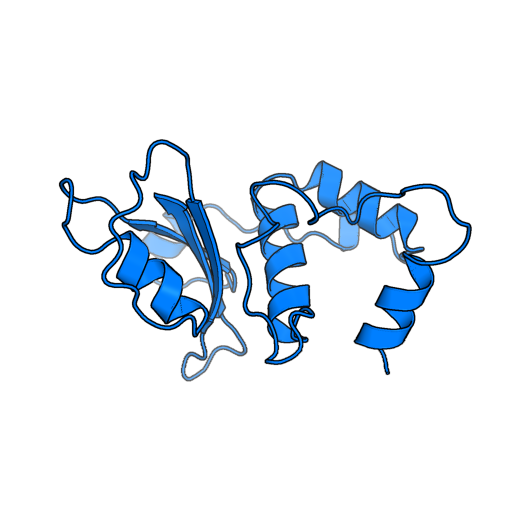724 O O . ARG A 1 92 ? -8.365 9.822 1.336 1.00 83.00 92 ARG A O 1
ATOM 731 N N . ASN A 1 93 ? -7.533 8.383 2.872 1.00 84.69 93 ASN A N 1
ATOM 732 C CA . ASN A 1 93 ? -6.112 8.644 2.630 1.00 84.69 93 ASN A CA 1
ATOM 733 C C . ASN A 1 93 ? -5.446 7.527 1.811 1.00 84.69 93 ASN A C 1
ATOM 735 O O . ASN A 1 93 ? -4.272 7.621 1.485 1.00 84.69 93 ASN A O 1
ATOM 739 N N . VAL A 1 94 ? -6.186 6.459 1.494 1.00 86.38 94 VAL A N 1
ATOM 740 C CA . VAL A 1 94 ? -5.688 5.307 0.736 1.00 86.38 94 VAL A CA 1
ATOM 741 C C . VAL A 1 94 ? -6.560 5.115 -0.496 1.00 86.38 94 VAL A C 1
ATOM 743 O O . VAL A 1 94 ? -7.791 5.014 -0.387 1.00 86.38 94 VAL A O 1
ATOM 746 N N . PHE A 1 95 ? -5.929 5.071 -1.665 1.00 86.31 95 PHE A N 1
ATOM 747 C CA . PHE A 1 95 ? -6.590 4.877 -2.949 1.00 86.31 95 PHE A CA 1
ATOM 748 C C . PHE A 1 95 ? -6.009 3.671 -3.672 1.00 86.31 95 PHE A C 1
ATOM 750 O O . PHE A 1 95 ? -4.802 3.514 -3.782 1.00 86.31 95 PHE A O 1
ATOM 757 N N . HIS A 1 96 ? -6.897 2.832 -4.197 1.00 86.38 96 HIS A N 1
ATOM 758 C CA . HIS A 1 96 ? -6.527 1.682 -5.009 1.00 86.38 96 HIS A CA 1
ATOM 759 C C . HIS A 1 96 ? -6.863 1.961 -6.473 1.00 86.38 96 HIS A C 1
ATOM 761 O O . HIS A 1 96 ? -8.007 2.304 -6.808 1.00 86.38 96 HIS A O 1
ATOM 767 N N . CYS A 1 97 ? -5.849 1.845 -7.321 1.00 87.00 97 CYS A N 1
ATOM 768 C CA . CYS A 1 97 ? -5.875 2.125 -8.744 1.00 87.00 97 CYS A CA 1
ATOM 769 C C . CYS A 1 97 ? -5.485 0.869 -9.525 1.00 87.00 97 CYS A C 1
ATOM 771 O O . CYS A 1 97 ? -4.498 0.216 -9.207 1.00 87.00 97 CYS A O 1
ATOM 773 N N . PHE A 1 98 ? -6.239 0.569 -10.580 1.00 87.50 98 PHE A N 1
ATOM 774 C CA . PHE A 1 98 ? -5.900 -0.501 -11.510 1.00 87.50 98 PHE A CA 1
ATOM 775 C C . PHE A 1 98 ? -5.326 0.096 -12.795 1.00 87.50 98 PHE A C 1
ATOM 777 O O . PHE A 1 98 ? -5.909 1.040 -13.340 1.00 87.50 98 PHE A O 1
ATOM 784 N N . VAL A 1 99 ? -4.207 -0.436 -13.285 1.00 87.31 99 VAL A N 1
ATOM 785 C CA . VAL A 1 99 ? -3.549 0.028 -14.516 1.00 87.31 99 VAL A CA 1
ATOM 786 C C . VAL A 1 99 ? -3.700 -1.022 -15.599 1.00 87.31 99 VAL A C 1
ATOM 788 O O . VAL A 1 99 ? -3.012 -2.028 -15.584 1.00 87.31 99 VAL A O 1
ATOM 791 N N . PHE A 1 100 ? -4.558 -0.766 -16.583 1.00 86.00 100 PHE A N 1
ATOM 792 C CA . PHE A 1 100 ? -4.798 -1.684 -17.697 1.00 86.00 100 PHE A CA 1
ATOM 793 C C . PHE A 1 100 ? -4.175 -1.175 -18.996 1.00 86.00 100 PHE A C 1
ATOM 795 O O . PHE A 1 100 ? -4.095 0.028 -19.237 1.00 86.00 100 PHE A O 1
ATOM 802 N N . GLY A 1 101 ? -3.771 -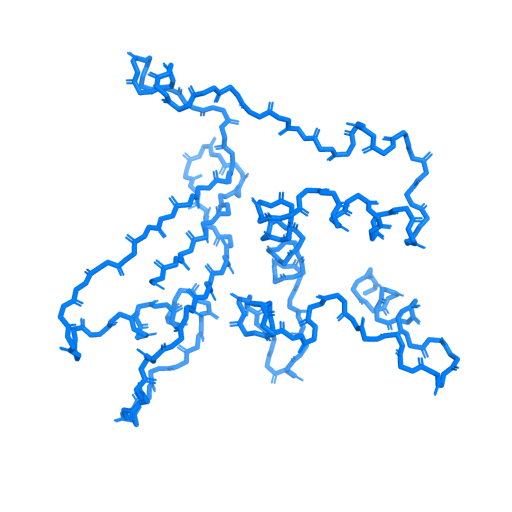2.100 -19.865 1.00 87.38 101 GLY A N 1
ATOM 803 C CA . GLY A 1 101 ? -3.232 -1.776 -21.184 1.00 87.38 101 GLY A CA 1
ATOM 804 C C . GLY A 1 101 ? -2.666 -2.999 -21.908 1.00 87.38 101 GLY A C 1
ATOM 805 O O . GLY A 1 101 ? -2.425 -4.028 -21.263 1.00 87.38 101 GLY A O 1
ATOM 806 N N . PRO A 1 102 ? -2.425 -2.904 -23.228 1.00 88.44 102 PRO A N 1
ATOM 807 C CA . PRO A 1 102 ? -1.884 -4.003 -24.024 1.00 88.44 102 PRO A CA 1
ATOM 808 C C . PRO A 1 102 ? -0.474 -4.413 -23.571 1.00 88.44 102 PRO A C 1
ATOM 810 O O . PRO A 1 102 ? 0.170 -3.742 -22.749 1.00 88.44 102 PRO A O 1
ATOM 813 N N . LYS A 1 103 ? 0.008 -5.552 -24.083 1.00 85.56 103 LYS A N 1
ATOM 814 C CA . LYS A 1 103 ? 1.401 -5.979 -23.893 1.00 85.56 103 LYS A CA 1
ATOM 815 C C . LYS A 1 103 ? 2.339 -4.852 -24.351 1.00 85.56 103 LYS A C 1
ATOM 817 O O . LYS A 1 103 ? 2.009 -4.128 -25.282 1.00 85.56 103 LYS A O 1
ATOM 822 N N . GLU A 1 104 ? 3.448 -4.668 -23.635 1.00 84.25 104 GLU A N 1
ATOM 823 C CA . GLU A 1 104 ? 4.471 -3.648 -23.939 1.00 84.25 104 GLU A CA 1
ATOM 824 C C . GLU A 1 104 ? 4.008 -2.175 -23.842 1.00 84.25 104 GLU A C 1
ATOM 826 O O . GLU A 1 104 ? 4.774 -1.270 -24.141 1.00 84.25 104 GLU A O 1
ATOM 831 N N . ALA A 1 105 ? 2.820 -1.886 -23.290 1.00 87.88 105 ALA A N 1
ATOM 832 C CA . ALA A 1 105 ? 2.345 -0.509 -23.066 1.00 87.88 105 ALA A CA 1
ATOM 833 C C . ALA A 1 105 ? 3.089 0.282 -21.961 1.00 87.88 105 ALA A C 1
ATOM 835 O O . ALA A 1 105 ? 2.657 1.370 -21.592 1.00 87.88 105 ALA A O 1
ATOM 836 N N . GLY A 1 106 ? 4.151 -0.272 -21.366 1.00 87.31 106 GLY A N 1
ATOM 837 C CA . GLY A 1 106 ? 4.920 0.403 -20.310 1.00 87.31 106 GLY A CA 1
ATOM 838 C C . GLY A 1 106 ? 4.302 0.370 -18.904 1.00 87.31 106 GLY A C 1
ATOM 839 O O . GLY A 1 106 ? 4.738 1.115 -18.033 1.00 87.31 106 GLY A O 1
ATOM 840 N N . LYS A 1 107 ? 3.325 -0.510 -18.634 1.00 88.38 107 LYS A N 1
ATOM 841 C CA . LYS A 1 107 ? 2.692 -0.641 -17.303 1.00 88.38 107 LYS A CA 1
ATOM 842 C C . LYS A 1 107 ? 3.718 -0.870 -16.184 1.00 88.38 107 LYS A C 1
ATOM 844 O O . LYS A 1 107 ? 3.707 -0.159 -15.189 1.00 88.38 107 LYS A O 1
ATOM 849 N N . SER A 1 108 ? 4.650 -1.804 -16.381 1.00 87.94 108 SER A N 1
ATOM 850 C CA . SER A 1 108 ? 5.711 -2.099 -15.408 1.00 87.94 108 SER A CA 1
ATOM 851 C C . SER A 1 108 ? 6.641 -0.910 -15.172 1.00 87.94 108 SER A C 1
ATOM 853 O O . SER A 1 108 ? 7.065 -0.682 -14.046 1.00 87.94 108 SER A O 1
ATOM 855 N N . ALA A 1 109 ? 6.935 -0.135 -16.220 1.00 89.12 109 ALA A N 1
ATOM 856 C CA . ALA A 1 109 ? 7.758 1.065 -16.112 1.00 89.12 109 ALA A CA 1
ATOM 857 C C . ALA A 1 109 ? 7.071 2.138 -15.259 1.00 89.12 109 ALA A C 1
ATOM 859 O O . ALA A 1 109 ? 7.715 2.737 -14.401 1.00 89.12 109 ALA A O 1
ATOM 860 N N . LEU A 1 110 ? 5.756 2.321 -15.438 1.00 89.31 110 LEU A N 1
ATOM 861 C CA . LEU A 1 110 ? 4.953 3.216 -14.607 1.00 89.31 110 LEU A CA 1
ATOM 862 C C . LEU A 1 110 ? 5.011 2.799 -13.131 1.00 89.31 110 LEU A C 1
ATOM 864 O O . LEU A 1 110 ? 5.347 3.626 -12.286 1.00 89.31 110 LEU A O 1
ATOM 868 N N . LEU A 1 111 ? 4.755 1.520 -12.836 1.00 89.06 111 LEU A N 1
ATOM 869 C CA . LEU A 1 111 ? 4.820 0.967 -11.477 1.00 89.06 111 LEU A CA 1
ATOM 870 C C . LEU A 1 111 ? 6.207 1.155 -10.843 1.00 89.06 111 LEU A C 1
ATOM 872 O O . LEU A 1 111 ? 6.317 1.655 -9.730 1.00 89.06 111 LEU A O 1
ATOM 876 N N . ASN A 1 112 ? 7.275 0.819 -11.568 1.00 89.94 112 ASN A N 1
ATOM 877 C CA . ASN A 1 112 ? 8.648 0.970 -11.084 1.00 89.94 112 ASN A CA 1
ATOM 878 C C . ASN A 1 112 ? 9.000 2.436 -10.803 1.00 89.94 112 ASN A C 1
ATOM 880 O O . ASN A 1 112 ? 9.536 2.742 -9.738 1.00 89.94 112 ASN A O 1
ATOM 884 N N . SER A 1 113 ? 8.642 3.348 -11.711 1.00 90.06 113 SER A N 1
ATOM 885 C CA . SER A 1 113 ? 8.882 4.784 -11.525 1.00 90.06 113 SER A CA 1
ATOM 886 C C . SER A 1 113 ? 8.152 5.344 -10.302 1.00 90.06 113 SER A C 1
ATOM 888 O O . SER A 1 113 ? 8.676 6.223 -9.622 1.00 90.06 113 SER A O 1
ATOM 890 N N . PHE A 1 114 ? 6.978 4.791 -9.979 1.00 88.88 114 PHE A N 1
ATOM 891 C CA . PHE A 1 114 ? 6.153 5.226 -8.856 1.00 88.88 114 PHE A CA 1
ATOM 892 C C . PHE A 1 114 ? 6.820 4.984 -7.494 1.00 88.88 114 PHE A C 1
ATOM 894 O O . PHE A 1 114 ? 6.585 5.741 -6.557 1.00 88.88 114 PHE A O 1
ATOM 901 N N . ILE A 1 115 ? 7.689 3.977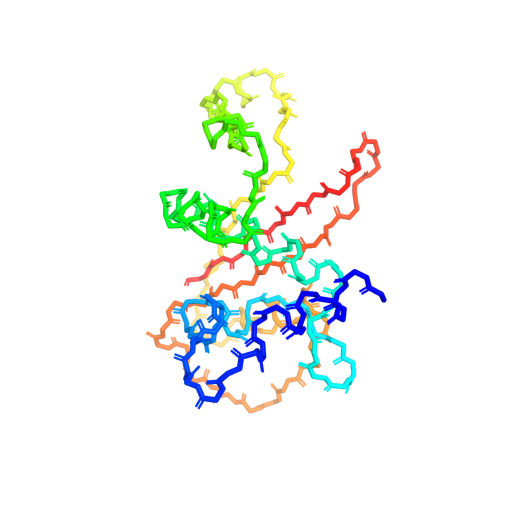 -7.398 1.00 89.75 115 ILE A N 1
ATOM 902 C CA . ILE A 1 115 ? 8.490 3.644 -6.207 1.00 89.75 115 ILE A CA 1
ATOM 903 C C . ILE A 1 115 ? 9.980 3.976 -6.390 1.00 89.75 115 ILE A C 1
ATOM 905 O O . ILE A 1 115 ? 10.832 3.421 -5.698 1.00 89.75 115 ILE A O 1
ATOM 909 N N . GLY A 1 116 ? 10.309 4.850 -7.348 1.00 87.38 116 GLY A N 1
ATOM 910 C CA . GLY A 1 116 ? 11.670 5.350 -7.558 1.00 87.38 116 GLY A CA 1
ATOM 911 C C . GLY A 1 116 ? 12.654 4.341 -8.160 1.00 87.38 116 GLY A C 1
ATOM 912 O O . GLY A 1 116 ? 13.861 4.578 -8.129 1.00 87.38 116 GLY A O 1
ATOM 913 N N . ARG A 1 117 ? 12.180 3.220 -8.718 1.00 88.62 117 ARG A N 1
ATOM 914 C CA . ARG A 1 117 ? 13.048 2.248 -9.397 1.00 88.62 117 ARG A CA 1
ATOM 915 C C . ARG A 1 117 ? 13.402 2.733 -10.805 1.00 88.62 117 ARG A C 1
ATOM 917 O O . ARG A 1 117 ? 12.522 3.237 -11.510 1.00 88.62 117 ARG A O 1
ATOM 924 N N . PRO A 1 118 ? 14.662 2.558 -11.241 1.00 86.62 118 PRO A N 1
ATOM 925 C CA . PRO A 1 118 ? 15.067 2.935 -12.585 1.00 86.62 118 PRO A CA 1
ATOM 926 C C . PRO A 1 118 ? 14.324 2.101 -13.631 1.00 86.62 118 PRO A C 1
ATOM 928 O O . PRO A 1 118 ? 13.918 0.961 -13.389 1.00 86.62 118 PRO A O 1
ATOM 931 N N . PHE A 1 119 ? 14.160 2.684 -14.815 1.00 86.56 119 PHE A N 1
ATOM 932 C CA . PHE A 1 119 ? 13.670 1.951 -15.972 1.00 86.56 119 PHE A CA 1
ATOM 933 C C . PHE A 1 119 ? 14.686 0.876 -16.389 1.00 86.56 119 PHE A C 1
ATOM 935 O O . PHE A 1 119 ? 15.894 1.085 -16.287 1.00 86.56 119 PHE A O 1
ATOM 942 N N . SER A 1 120 ? 14.182 -0.263 -16.858 1.00 83.25 120 SER A N 1
ATOM 943 C CA . SER A 1 120 ? 14.982 -1.356 -17.407 1.00 83.25 120 SER A CA 1
ATOM 944 C C . SER A 1 120 ? 14.493 -1.651 -18.818 1.00 83.25 120 SER A C 1
ATOM 946 O O . SER A 1 120 ? 13.291 -1.831 -19.020 1.00 83.25 120 SER A O 1
ATOM 948 N N . ASP A 1 121 ? 15.423 -1.732 -19.770 1.00 79.69 121 ASP A N 1
ATOM 949 C CA . ASP A 1 121 ? 15.146 -2.142 -21.153 1.00 79.69 121 ASP A CA 1
ATOM 950 C C . ASP A 1 121 ? 14.849 -3.647 -21.272 1.00 79.69 121 ASP A C 1
ATOM 952 O O . ASP A 1 121 ? 14.388 -4.121 -22.311 1.00 79.69 121 ASP A O 1
ATOM 956 N N . VAL A 1 122 ? 15.109 -4.420 -20.210 1.00 80.44 122 VAL A N 1
ATOM 957 C CA . VAL A 1 122 ? 14.831 -5.857 -20.182 1.00 80.44 122 VAL A CA 1
ATOM 958 C C . VAL A 1 122 ? 13.329 -6.076 -20.044 1.00 80.44 122 VAL A C 1
ATOM 960 O O . VAL A 1 122 ? 12.704 -5.681 -19.058 1.00 80.44 122 VAL A O 1
ATOM 963 N N . TYR A 1 123 ? 12.746 -6.723 -21.052 1.00 76.00 123 TYR A N 1
ATOM 964 C CA . TYR A 1 123 ? 11.342 -7.097 -21.027 1.00 76.00 123 TYR A CA 1
ATOM 965 C C . TYR A 1 123 ? 11.128 -8.345 -20.167 1.00 76.00 123 TYR A C 1
ATOM 967 O O . TYR A 1 123 ? 11.417 -9.461 -20.597 1.00 76.00 123 TYR A O 1
ATOM 975 N N . ASP A 1 124 ? 10.535 -8.149 -18.994 1.00 72.81 124 ASP A N 1
ATOM 976 C CA . ASP A 1 124 ? 10.009 -9.240 -18.179 1.00 72.81 124 ASP A CA 1
ATOM 977 C C . ASP A 1 124 ? 8.521 -9.432 -18.468 1.00 72.81 124 ASP A C 1
ATOM 979 O O . ASP A 1 124 ? 7.715 -8.500 -18.335 1.00 72.81 124 ASP A O 1
ATOM 983 N N . SER A 1 125 ? 8.134 -10.654 -18.842 1.00 71.81 125 SER A N 1
ATOM 984 C CA . SER A 1 125 ? 6.723 -10.990 -19.002 1.00 71.81 125 SER A CA 1
ATOM 985 C C . SER A 1 125 ? 5.999 -10.814 -17.671 1.00 71.81 125 SER A C 1
ATOM 987 O O . SER A 1 125 ? 6.291 -11.496 -16.692 1.00 71.81 125 SER A O 1
ATOM 989 N N . THR A 1 126 ? 5.020 -9.917 -17.642 1.00 70.06 126 THR A N 1
ATOM 990 C CA . THR A 1 126 ? 4.113 -9.768 -16.508 1.00 70.06 126 THR A CA 1
ATOM 991 C C . THR A 1 126 ? 3.023 -10.824 -16.640 1.00 70.06 126 THR A C 1
ATOM 993 O O . THR A 1 126 ? 2.009 -10.579 -17.281 1.00 70.06 126 THR A O 1
ATOM 996 N N . THR A 1 127 ? 3.265 -12.036 -16.151 1.00 71.38 127 THR A N 1
ATOM 997 C CA . THR A 1 127 ? 2.253 -13.110 -16.089 1.00 71.38 127 THR A CA 1
ATOM 998 C C . THR A 1 127 ? 1.551 -13.181 -14.738 1.00 71.38 127 THR A C 1
ATOM 1000 O O . THR A 1 127 ? 0.536 -13.859 -14.626 1.00 71.38 127 THR A O 1
ATOM 1003 N N . GLU A 1 128 ? 2.079 -12.474 -13.742 1.00 75.25 128 GLU A N 1
ATOM 1004 C CA . GLU A 1 128 ? 1.591 -12.447 -12.365 1.00 75.25 128 GLU A CA 1
ATOM 1005 C C . GLU A 1 128 ? 1.151 -11.035 -11.974 1.00 75.25 128 GLU A C 1
ATOM 1007 O O . GLU A 1 128 ? 1.663 -10.041 -12.511 1.00 75.25 128 GLU A O 1
ATOM 1012 N N . ASP A 1 129 ? 0.227 -10.973 -11.016 1.00 79.94 129 ASP A N 1
ATOM 1013 C CA . ASP A 1 129 ? -0.270 -9.733 -10.432 1.00 79.94 129 ASP A CA 1
ATOM 1014 C C . ASP A 1 129 ? 0.885 -8.978 -9.763 1.00 79.94 129 ASP A C 1
ATOM 1016 O O . ASP A 1 129 ? 1.680 -9.539 -9.002 1.00 79.94 129 ASP A O 1
ATOM 1020 N N . ARG A 1 130 ? 0.983 -7.675 -10.033 1.00 85.06 130 ARG A N 1
ATOM 1021 C CA . ARG A 1 130 ? 1.997 -6.806 -9.421 1.00 85.06 130 ARG A CA 1
ATOM 1022 C C . ARG A 1 130 ? 1.342 -5.701 -8.624 1.00 85.06 130 ARG A C 1
ATOM 1024 O O . ARG A 1 130 ? 0.399 -5.067 -9.090 1.00 85.06 130 ARG A O 1
ATOM 1031 N N . TYR A 1 131 ? 1.916 -5.432 -7.461 1.00 89.19 131 TYR A N 1
ATOM 1032 C CA . TYR A 1 131 ? 1.475 -4.401 -6.537 1.00 89.19 131 TYR A CA 1
ATOM 1033 C C . TYR A 1 131 ? 2.597 -3.381 -6.385 1.00 89.19 131 TYR A C 1
ATOM 1035 O O . TYR A 1 131 ? 3.756 -3.760 -6.242 1.00 89.19 131 TYR A O 1
ATOM 1043 N N . THR A 1 132 ? 2.264 -2.093 -6.409 1.00 91.50 132 THR A N 1
ATOM 1044 C CA . THR A 1 132 ? 3.169 -1.038 -5.938 1.00 91.50 132 THR A CA 1
ATOM 1045 C C . THR A 1 132 ? 2.432 -0.062 -5.051 1.00 91.50 132 THR A C 1
ATOM 1047 O O . THR A 1 132 ? 1.345 0.395 -5.413 1.00 91.50 132 THR A O 1
ATOM 1050 N N . VAL A 1 133 ? 3.033 0.290 -3.923 1.00 91.50 133 VAL A N 1
ATOM 1051 C CA . VAL A 1 133 ? 2.461 1.194 -2.931 1.00 91.50 133 VAL A CA 1
ATOM 1052 C C . VAL A 1 133 ? 3.473 2.273 -2.563 1.00 91.50 133 VAL A C 1
ATOM 1054 O O . VAL A 1 133 ? 4.647 1.995 -2.333 1.00 91.50 133 VAL A O 1
ATOM 1057 N N . ASN A 1 134 ? 3.018 3.524 -2.546 1.00 90.88 134 ASN A N 1
ATOM 1058 C CA . ASN A 1 134 ? 3.845 4.657 -2.146 1.00 90.88 134 ASN A CA 1
ATOM 1059 C C . ASN A 1 134 ? 2.996 5.805 -1.583 1.00 90.88 134 ASN A C 1
ATOM 1061 O O . ASN A 1 134 ? 1.788 5.883 -1.848 1.00 90.88 134 ASN A O 1
ATOM 1065 N N . VAL A 1 135 ? 3.650 6.713 -0.854 1.00 88.69 135 VAL A N 1
ATOM 1066 C CA . VAL A 1 135 ? 3.111 8.024 -0.475 1.00 88.69 135 VAL A CA 1
ATOM 1067 C C . VAL A 1 135 ? 3.091 8.942 -1.684 1.00 88.69 135 VAL A C 1
ATOM 1069 O O . VAL A 1 135 ? 4.077 9.084 -2.401 1.00 88.69 135 VAL A O 1
ATOM 1072 N N . VAL A 1 136 ? 1.978 9.638 -1.855 1.00 85.12 136 VAL A N 1
ATOM 1073 C CA . VAL A 1 136 ? 1.824 10.762 -2.767 1.00 85.12 136 VAL A CA 1
ATOM 1074 C C . VAL A 1 136 ? 1.401 11.971 -1.948 1.00 85.12 136 VAL A C 1
ATOM 1076 O O . VAL A 1 136 ? 0.380 11.939 -1.257 1.00 85.12 136 VAL A O 1
ATOM 1079 N N . ASP A 1 137 ? 2.167 13.050 -2.036 1.00 81.44 137 ASP A N 1
ATOM 1080 C CA . ASP A 1 137 ? 1.799 14.311 -1.405 1.00 81.44 137 ASP A CA 1
ATOM 1081 C C . ASP A 1 137 ? 0.728 15.021 -2.239 1.00 81.44 137 ASP A C 1
ATOM 1083 O O . ASP A 1 137 ? 0.907 15.276 -3.433 1.00 81.44 137 ASP A O 1
ATOM 1087 N N . GLN A 1 138 ? -0.403 15.352 -1.612 1.00 69.88 138 GLN A N 1
ATOM 1088 C CA . GLN A 1 138 ? -1.433 16.193 -2.215 1.00 69.88 138 GLN A CA 1
ATOM 1089 C C . GLN A 1 138 ? -1.550 17.519 -1.457 1.00 69.88 138 GLN A C 1
ATOM 1091 O O . GLN A 1 138 ? -1.617 17.518 -0.225 1.00 69.88 138 GLN A O 1
ATOM 1096 N N . PRO A 1 139 ? -1.644 18.663 -2.160 1.00 66.19 139 PRO A N 1
ATOM 1097 C CA . PRO A 1 139 ? -1.899 19.944 -1.514 1.00 66.19 139 PRO A CA 1
ATOM 1098 C C . PRO A 1 139 ? -3.190 19.880 -0.684 1.00 66.19 139 PRO A C 1
ATOM 1100 O O . PRO A 1 139 ? -4.280 19.715 -1.229 1.00 66.19 139 PRO A O 1
ATOM 1103 N N . GLY A 1 140 ? -3.065 19.996 0.641 1.00 63.53 140 GLY A N 1
ATOM 1104 C CA . GLY A 1 140 ? -4.195 20.002 1.577 1.00 63.53 140 GLY A CA 1
ATOM 1105 C C . GLY A 1 140 ? -4.563 18.655 2.214 1.00 63.53 140 GLY A C 1
ATOM 1106 O O . GLY A 1 140 ? -5.434 18.644 3.081 1.00 63.53 140 GLY A O 1
ATOM 1107 N N . VAL A 1 141 ? -3.903 17.543 1.859 1.00 58.50 141 VAL A N 1
ATOM 1108 C CA . VAL A 1 141 ? -4.052 16.244 2.547 1.00 58.50 141 VAL A CA 1
ATOM 1109 C C . VAL A 1 141 ? -2.668 15.677 2.853 1.00 58.50 141 VAL A C 1
ATOM 1111 O O . VAL A 1 141 ? -1.871 15.437 1.952 1.00 58.50 141 VAL A O 1
ATOM 1114 N N . SER A 1 142 ? -2.378 15.459 4.136 1.00 48.12 142 SER A N 1
ATOM 1115 C CA . SER A 1 142 ? -1.123 14.853 4.583 1.00 48.12 142 SER A CA 1
ATOM 1116 C C . SER A 1 142 ? -1.091 13.370 4.195 1.00 48.12 142 SER A C 1
ATOM 1118 O O . SER A 1 142 ? -1.823 12.579 4.790 1.00 48.12 142 SER A O 1
ATOM 1120 N N . ALA A 1 143 ? -0.238 13.026 3.229 1.00 57.19 143 ALA A N 1
ATOM 1121 C CA . ALA A 1 143 ? 0.075 11.677 2.754 1.00 57.19 143 ALA A CA 1
ATOM 1122 C C . ALA A 1 143 ? -1.105 10.866 2.177 1.00 57.19 143 ALA A C 1
ATOM 1124 O O . ALA A 1 143 ? -2.001 10.399 2.887 1.00 57.19 143 ALA A O 1
ATOM 1125 N N . LEU A 1 144 ? -1.053 10.628 0.865 1.00 58.53 144 LEU A N 1
ATOM 1126 C CA . LEU A 1 144 ? -1.956 9.734 0.157 1.00 58.53 144 LEU A CA 1
ATOM 1127 C C . LEU A 1 144 ? -1.253 8.437 -0.232 1.00 58.53 144 LEU A C 1
ATOM 1129 O O . LEU A 1 144 ? -0.350 8.450 -1.057 1.00 58.53 144 LEU A O 1
ATOM 1133 N N . TRP A 1 145 ? -1.698 7.302 0.287 1.00 65.44 145 TRP A N 1
ATOM 1134 C CA . TRP A 1 145 ? -1.137 6.009 -0.096 1.00 65.44 145 TRP A CA 1
ATOM 1135 C C . TRP A 1 145 ? -1.870 5.499 -1.330 1.00 65.44 145 TRP A C 1
ATOM 1137 O O . TRP A 1 145 ? -3.071 5.215 -1.273 1.00 65.44 145 TRP A O 1
ATOM 1147 N N . THR A 1 146 ? -1.173 5.416 -2.462 1.00 64.25 146 THR A N 1
ATOM 1148 C CA . THR A 1 146 ? -1.761 4.855 -3.684 1.00 64.25 146 THR A CA 1
ATOM 1149 C C . THR A 1 146 ? -1.238 3.450 -3.889 1.00 64.25 146 THR A C 1
ATOM 1151 O O . THR A 1 146 ? -0.038 3.255 -4.043 1.00 64.25 146 THR A O 1
ATOM 1154 N N . LEU A 1 147 ? -2.151 2.485 -3.905 1.00 60.34 147 LEU A N 1
ATOM 1155 C CA . LEU A 1 147 ? -1.876 1.138 -4.367 1.00 60.34 147 LEU A CA 1
ATOM 1156 C C . LEU A 1 147 ? -2.174 1.070 -5.859 1.00 60.34 147 LEU A C 1
ATOM 1158 O O . LEU A 1 147 ? -3.295 1.378 -6.272 1.00 60.34 147 LEU A O 1
ATOM 1162 N N . ILE A 1 148 ? -1.204 0.640 -6.654 1.00 64.38 148 ILE A N 1
ATOM 1163 C CA . ILE A 1 148 ? -1.399 0.353 -8.068 1.00 64.38 148 ILE A CA 1
ATOM 1164 C C . ILE A 1 148 ? -1.275 -1.149 -8.290 1.00 64.38 148 ILE A C 1
ATOM 1166 O O . ILE A 1 148 ? -0.283 -1.752 -7.885 1.00 64.38 148 ILE A O 1
ATOM 1170 N N . THR A 1 149 ? -2.284 -1.730 -8.931 1.00 62.19 149 THR A N 1
ATOM 1171 C CA . THR A 1 149 ? -2.299 -3.139 -9.333 1.00 62.19 149 THR A CA 1
ATOM 1172 C C . THR A 1 149 ? -2.546 -3.273 -10.824 1.00 62.19 149 THR A C 1
ATOM 1174 O O . THR A 1 149 ? -3.320 -2.496 -11.397 1.00 62.19 149 THR A O 1
ATOM 1177 N N . TRP A 1 150 ? -1.909 -4.253 -11.451 1.00 56.72 150 TRP A N 1
ATOM 1178 C CA . TRP A 1 150 ? -2.269 -4.716 -12.789 1.00 56.72 150 TRP 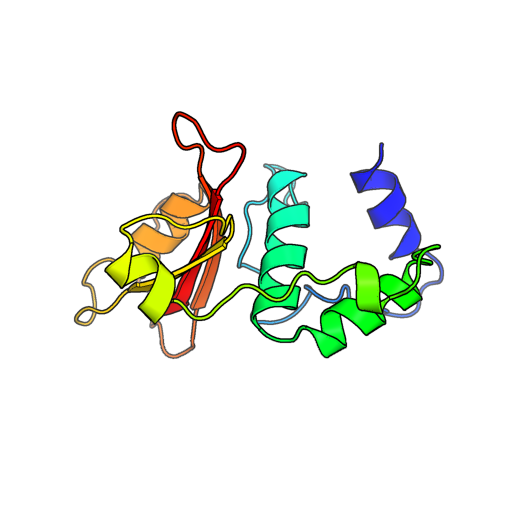A CA 1
ATOM 1179 C C . TRP A 1 150 ? -2.782 -6.142 -12.700 1.00 56.72 150 TRP A C 1
ATOM 1181 O O . TRP A 1 150 ? -2.109 -6.920 -11.989 1.00 56.72 150 TRP A O 1
#

=== Feature glossary ===
The record interleaves many kinds of information about one protein. Here is each kind framed as the question it answers.

Q: What are the backbone torsion angles?
A: φ (phi) and ψ (psi) are the two rotatable backbone dihedrals per residue: φ is the C(i-1)–N–Cα–C torsion, ψ is the N–Cα–C–N(i+1) torsion, both in degrees on (−180°, 180°]. α-helical residues cluster near (−60°, −45°); β-strand residues near (−120°, +130°). A Ramachandran plot is simply a scatter of (φ, ψ) for every residue.

Q: What is the amino-acid chain?
A: This is the polypeptide sequence — one letter per residue, N-terminus first. Length ranges from a few dozen residues for small domains to over a thousand for large multi-domain proteins.

Q: How mobile is each atom in the crystal?
A: For experimental (PDB) structures, the B-factor (temperature factor) quantifies the positional spread of each atom in the crystal — a combination of thermal vibration and static disorder — in units of Å². High B-factors mark flexible loops or poorly resolved regions; low B-factors mark the rigid, well-ordered core.

Q: Are the domains correctly placed relative to each other?
A: Predicted Aligned Error (PAE) is an AlphaFold confidence matrix: entry (i, j) is the expected error in the position of residue j, in ångströms, when the prediction is superimposed on the true structure at residue i. Low PAE within a block of residues means that block is internally rigid and well-predicted; high PAE between two blocks means their relative placement is uncertain even if each block individually is confident.

Q: How confident is the AlphaFold model at each residue?
A: pLDDT is the predicted lDDT-Cα score: AlphaFold's confidence that the local environment of each residue (all inter-atomic distances within 15 Å) is correctly placed. It is a per-residue number between 0 and 100, with higher meaning more reliable.

Q: What family and function is it annotated with?
A: Functional annotations link the protein to curated databases. InterPro entries identify conserved domains and families by matching the sequence against member-database signatures (Pfam, PROSITE, CDD, …). Gene Ontology (GO) terms describe molecular function, biological process, and cellular component in a controlled vocabulary. CATH places the structure in a hierarchical fold classification (Class/Architecture/Topology/Homologous-superfamily). The organism is the source species.

Q: How big and how compact is the whole molecule?
A: Three whole-structure scalars: the radius of gyration (RMS distance of Cα from centroid, in Å), the count of Cα–Cα contacts (pairs closer than 8 Å and separated by more than four residues in sequence — i.e. tertiary, not local, contacts), and the bounding-box dimensions. Together they distinguish compact globular folds from extended fibres or disordered chains.

Q: What known structures does this most resemble?
A: The Foldseek neighbor list gives the closest experimentally determined structures in the PDB, ranked by structural alignment. TM-score near 1 means near-identical fold; near 0.3 means only rough topology match. This is how one finds what a novel AlphaFold prediction most resembles in the solved-structure universe.

Q: Which residues are buried vs exposed?
A: SASA measures how much of the protein is reachable by solvent. It is computed by rolling a water-sized probe over the atomic surface and summing the exposed area (Å²). Per-residue SASA distinguishes core (buried, low SASA) from surface (exposed, high SASA) residues; total SASA is a whole-molecule size measure.

Q: Which residues are in helices, strands, or loops?
A: Eight-state secondary structure (DSSP): H is the canonical α-helix, G the tighter 3₁₀-helix, I the wider π-helix; E/B are β-structure, T and S are turns and bends, and '-' is everything else. DSSP derives these from the pattern of main-chain N–H···O=C hydrogen bonds, not from the sequence.

Q: Where is each backbone atom in 3D?
A: Structure coordinates are given as an mmCIF _atom_site loop: one row per atom with element, residue name, chain id, sequence number, and x/y/z position in Å. Only the four main-chain atoms per residue are included here; side chains are omitted to keep the record compact.

Q: What if only a Cα trace is available?
A: Three-state secondary structure (P-SEA) collapses the eight DSSP classes into helix (a), strand (b), and coil (c). P-SEA assigns these from Cα geometry alone — distances and angles — without requiring backbone oxygens, so it works on any Cα trace.

Q: What do the rendered images show?
A: The six renders are orthographic views along the three Cartesian axes in both directions. Representation (cartoon, sticks, or surface) and color scheme (sequence-rainbow or by-chain) vary across proteins so the training set covers all the common visualization conventions.

Q: What does the local fold look like, residue by residue?
A: Foldseek's 3Di representation compresses backbone geometry into a per-residue letter drawn from a learned twenty-state alphabet. It captures the tertiary interaction pattern around each residue — which residues are packed against it in space, regardless of where they are in sequence.

Q: What do the diagnostic plots show?
A: The contact map is a binary N×N matrix image: pixel (i, j) is dark where Cα_i and Cα_j are within 8 Å and |i−j|>4. Because the |i−j|>4 filter removes local helical contacts, off-diagonal stripes parallel to the main diagonal indicate parallel β-sheets; stripes perpendicular to it indicate antiparallel β-sheets. The Ramachandran plot scatters every residue's (φ, ψ) pair against the sterically allowed regions. The PAE heatmap renders the predicted-aligned-error matrix.